Protein AF-A0A819NMF3-F1 (afdb_monomer_lite)

pLDDT: mean 83.74, std 12.9, range [45.69, 97.12]

Secondary structure (DSSP, 8-state):
--SSTT-HHHHHHHHHHTT-SSEEEEE-THHHHTTTPPPSSSTT-EETTEEHHHHSSHHHHHH-HHHHHHHHHHHHHHHHTPPP-SS------GGGEEEETTT--EEE---SSSSGGGTT---TT--PPPPPGGGS-B-TTT-PBEEESSPPTTPPPPTTHHHHHHHHHHH-SEEEEE-

Radius of gyration: 19.67 Å; chains: 1; bounding box: 42×39×51 Å

Sequence (179 aa):
MATIKTDPKFLKFRQLFSKARSVVVLTGAGVSAESDVPTFRGDGGLWRQFNATDLATPSAFARSPSLVWEFYHYRRELVRTKQPNKVSLDRKCNLFTTRCTSCGFIEENNDSPICEALRNRGLPNESGTEIAIKDLPSCRQCQSLVRPHIVWFGESLWPGVMEKIDEELSRCDLFLVVR

Structure (mmCIF, N/CA/C/O backbone):
data_AF-A0A819NMF3-F1
#
_entry.id   AF-A0A819NMF3-F1
#
loop_
_atom_site.group_PDB
_atom_site.id
_atom_site.type_symbol
_atom_site.label_atom_id
_atom_site.label_alt_id
_atom_site.label_comp_id
_atom_site.label_asym_id
_atom_site.label_entity_id
_atom_site.label_seq_id
_atom_site.pdbx_PDB_ins_code
_atom_site.Cartn_x
_atom_site.Cartn_y
_atom_site.Cartn_z
_atom_site.occupancy
_atom_site.B_iso_or_equiv
_atom_site.auth_seq_id
_atom_site.auth_comp_id
_atom_site.auth_asym_id
_atom_site.auth_atom_id
_atom_site.pdbx_PDB_model_num
ATOM 1 N N . MET A 1 1 ? 0.105 18.830 28.844 1.00 47.62 1 MET A N 1
ATOM 2 C CA . MET A 1 1 ? -0.385 17.449 29.096 1.00 47.62 1 MET A CA 1
ATOM 3 C C . MET A 1 1 ? -1.470 17.333 30.181 1.00 47.62 1 MET A C 1
ATOM 5 O O . MET A 1 1 ? -2.179 16.335 30.168 1.00 47.62 1 MET A O 1
ATOM 9 N N . ALA A 1 2 ? -1.656 18.305 31.090 1.00 50.16 2 ALA A N 1
ATOM 10 C CA . ALA A 1 2 ? -2.697 18.240 32.133 1.00 50.16 2 ALA A CA 1
ATOM 11 C C . ALA A 1 2 ? -4.134 18.532 31.632 1.00 50.16 2 ALA A C 1
ATOM 13 O O . ALA A 1 2 ? -5.095 18.032 32.205 1.00 50.16 2 ALA A O 1
ATOM 14 N N . THR A 1 3 ? -4.285 19.270 30.530 1.00 56.75 3 THR A N 1
ATOM 15 C CA . THR A 1 3 ? -5.560 19.884 30.111 1.00 56.75 3 THR A CA 1
ATOM 16 C C . THR A 1 3 ? -6.566 18.925 29.455 1.00 56.75 3 THR A C 1
ATOM 18 O O . THR A 1 3 ? -7.765 19.152 29.537 1.00 56.75 3 THR A O 1
ATOM 21 N N . ILE A 1 4 ? -6.109 17.825 28.840 1.00 62.78 4 ILE A N 1
ATOM 22 C CA . ILE A 1 4 ? -6.997 16.868 28.139 1.00 62.78 4 ILE A CA 1
ATOM 23 C C . ILE A 1 4 ? -7.765 15.983 29.131 1.00 62.78 4 ILE A C 1
ATOM 25 O O . ILE A 1 4 ? -8.897 15.589 28.871 1.00 62.78 4 ILE A O 1
ATOM 29 N N . LYS A 1 5 ? -7.176 15.676 30.295 1.00 64.19 5 LYS A N 1
ATOM 30 C CA . LYS A 1 5 ? -7.777 14.743 31.265 1.00 64.19 5 LYS A CA 1
ATOM 31 C C . LYS A 1 5 ? -9.058 15.281 31.908 1.00 64.19 5 LYS A C 1
ATOM 33 O O . LYS A 1 5 ? -9.861 14.479 32.372 1.00 64.19 5 LYS A O 1
ATOM 38 N N . THR A 1 6 ? -9.233 16.599 31.931 1.00 76.50 6 THR A N 1
ATOM 39 C CA . THR A 1 6 ? -10.401 17.286 32.497 1.00 76.50 6 THR A CA 1
ATOM 40 C C . THR A 1 6 ? -11.396 17.751 31.433 1.00 76.50 6 THR A C 1
ATOM 42 O O . THR A 1 6 ? -12.414 18.336 31.785 1.00 76.50 6 THR A O 1
ATOM 45 N N . ASP A 1 7 ? -11.125 17.509 30.145 1.00 88.25 7 ASP A N 1
ATOM 46 C CA . ASP A 1 7 ? -12.054 17.850 29.067 1.00 88.25 7 ASP A CA 1
ATOM 47 C C . ASP A 1 7 ? -13.342 17.008 29.210 1.00 88.25 7 ASP A C 1
ATOM 49 O O . ASP A 1 7 ? -13.262 15.772 29.236 1.00 88.25 7 ASP A O 1
ATOM 53 N N . PRO A 1 8 ? -14.536 17.629 29.277 1.00 87.62 8 PRO A N 1
ATOM 54 C CA . PRO A 1 8 ? -15.809 16.914 29.359 1.00 87.62 8 PRO A CA 1
ATOM 55 C C . PRO A 1 8 ? -16.007 15.861 28.258 1.00 87.62 8 PRO A C 1
ATOM 57 O O . PRO A 1 8 ? -16.584 14.802 28.512 1.00 87.62 8 PRO A O 1
ATOM 60 N N . LYS A 1 9 ? -15.497 16.103 27.042 1.00 88.31 9 LYS A N 1
ATOM 61 C CA . LYS A 1 9 ? -15.534 15.137 25.935 1.00 88.31 9 LYS A CA 1
ATOM 62 C C . LYS A 1 9 ? -14.642 13.937 26.220 1.00 88.31 9 LYS A C 1
ATOM 64 O O . LYS A 1 9 ? -15.055 12.807 25.974 1.00 88.31 9 LYS A O 1
ATOM 69 N N . PHE A 1 10 ? -13.451 14.165 26.773 1.00 88.00 10 PHE A N 1
ATOM 70 C CA . PHE A 1 10 ? -12.524 13.091 27.125 1.00 88.00 10 PHE A CA 1
ATOM 71 C C . PHE A 1 10 ? -13.042 12.259 28.303 1.00 88.00 10 PHE A C 1
ATOM 73 O O . PHE A 1 10 ? -12.940 11.035 28.291 1.00 88.00 10 PHE A O 1
ATOM 80 N N . LEU A 1 11 ? -13.669 12.893 29.294 1.00 89.06 11 LEU A N 1
ATOM 81 C CA . LEU A 1 11 ? -14.318 12.195 30.406 1.00 89.06 11 LEU A CA 1
ATOM 82 C C . LEU A 1 11 ? -15.500 11.341 29.928 1.00 89.06 11 LEU A C 1
ATOM 84 O O . LEU A 1 11 ? -15.597 10.171 30.301 1.00 89.06 11 LEU A O 1
ATOM 88 N N . LYS A 1 12 ? -16.347 11.882 29.042 1.00 89.94 12 LYS A N 1
ATOM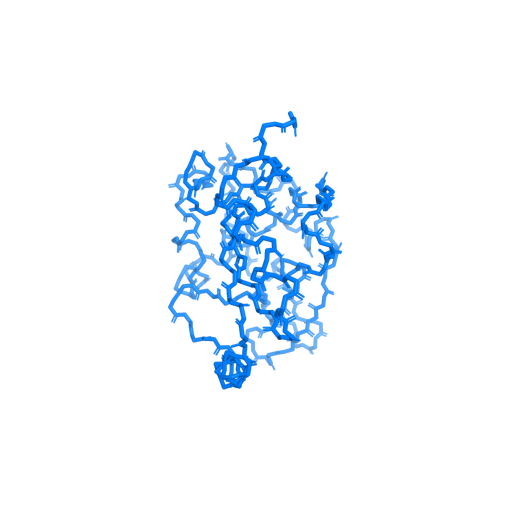 89 C CA . LYS A 1 12 ? -17.436 11.126 28.407 1.00 89.94 12 LYS A CA 1
ATOM 90 C C . LYS A 1 12 ? -16.901 9.958 27.575 1.00 89.94 12 LYS A C 1
ATOM 92 O O . LYS A 1 12 ? -17.423 8.852 27.676 1.00 89.94 12 LYS A O 1
ATOM 97 N N . PHE A 1 13 ? -15.831 10.175 26.810 1.00 91.12 13 PHE A N 1
ATOM 98 C CA . PHE A 1 13 ? -15.138 9.111 26.085 1.00 91.12 13 PHE A CA 1
ATOM 99 C C . PHE A 1 13 ? -14.645 8.014 27.033 1.00 91.12 13 PHE A C 1
ATOM 101 O O . PHE A 1 13 ? -14.943 6.850 26.800 1.00 91.12 13 PHE A O 1
ATOM 108 N N . ARG A 1 14 ? -13.969 8.361 28.137 1.00 91.19 14 ARG A N 1
ATOM 109 C CA . ARG A 1 14 ? -13.492 7.374 29.120 1.00 91.19 14 ARG A CA 1
ATOM 110 C C . ARG A 1 14 ? -14.622 6.531 29.702 1.00 91.19 14 ARG A C 1
ATOM 112 O O . ARG A 1 14 ? -14.427 5.337 29.890 1.00 91.19 14 ARG A O 1
ATOM 119 N N . GLN A 1 15 ? -15.777 7.135 29.978 1.00 91.25 15 GLN A N 1
ATOM 120 C CA . GLN A 1 15 ? -16.952 6.419 30.483 1.00 91.25 15 GLN A CA 1
ATOM 121 C C . GLN A 1 15 ? -17.542 5.448 29.452 1.00 91.25 15 GLN A C 1
ATOM 123 O O . GLN A 1 15 ? -17.939 4.343 29.820 1.00 91.25 15 GLN A O 1
ATOM 128 N N . LEU A 1 16 ? -17.610 5.852 28.179 1.00 90.75 16 LEU A N 1
ATOM 129 C CA . LEU A 1 16 ? -18.049 4.977 27.088 1.00 90.75 16 LEU A CA 1
ATOM 130 C C . LEU A 1 16 ? -17.046 3.837 26.880 1.00 90.75 16 LEU A C 1
ATOM 132 O O . LEU A 1 16 ? -17.427 2.672 26.883 1.00 90.75 16 LEU A O 1
ATOM 136 N N . PHE A 1 17 ? -15.758 4.171 26.813 1.00 92.81 17 PHE A N 1
ATOM 137 C CA . PHE A 1 17 ? -14.670 3.217 26.628 1.00 92.81 17 PHE A CA 1
ATOM 138 C C . PHE A 1 17 ? -14.591 2.190 27.762 1.00 92.81 17 PHE A C 1
ATOM 140 O O . PHE A 1 17 ? -14.415 1.010 27.497 1.00 92.81 17 PHE A O 1
ATOM 147 N N . SER A 1 18 ? -14.796 2.590 29.023 1.00 93.62 18 SER A N 1
ATOM 148 C CA . SER A 1 18 ? -14.780 1.650 30.155 1.00 93.62 18 SER A CA 1
ATOM 149 C C . SER A 1 18 ? -15.934 0.641 30.157 1.00 93.62 18 SER A C 1
ATOM 151 O O . SER A 1 18 ? -15.884 -0.326 30.910 1.00 93.62 18 SER A O 1
ATOM 153 N N . LYS A 1 19 ? -16.999 0.896 29.387 1.00 93.88 19 LYS A N 1
ATOM 154 C CA . LYS A 1 19 ? -18.176 0.020 29.292 1.00 93.88 19 LYS A CA 1
ATOM 155 C C . LYS A 1 19 ? -18.177 -0.839 28.028 1.00 93.88 19 LYS A C 1
ATOM 157 O O . LYS A 1 19 ? -18.925 -1.812 27.989 1.00 93.88 19 LYS A O 1
ATOM 162 N N . ALA A 1 20 ? -17.378 -0.469 27.031 1.00 93.62 20 ALA A N 1
ATOM 163 C CA . ALA A 1 20 ? -17.281 -1.177 25.766 1.00 93.62 20 ALA A CA 1
ATOM 164 C C . ALA A 1 20 ? -16.658 -2.564 25.967 1.00 93.62 20 ALA A C 1
ATOM 166 O O . ALA A 1 20 ? -15.666 -2.719 26.683 1.00 93.62 20 ALA A O 1
ATOM 167 N N . ARG A 1 21 ? -17.254 -3.576 25.342 1.00 92.12 21 ARG A N 1
ATOM 168 C CA . ARG A 1 21 ? -16.782 -4.966 25.336 1.00 92.12 21 ARG A CA 1
ATOM 169 C C . ARG A 1 21 ? -16.149 -5.340 24.003 1.00 92.12 21 ARG A C 1
ATOM 171 O O . ARG A 1 21 ? -15.320 -6.244 23.975 1.00 92.12 21 ARG A O 1
ATOM 178 N N . SER A 1 22 ? -16.524 -4.651 22.926 1.00 92.56 22 SER A N 1
ATOM 179 C CA . SER A 1 22 ? -16.033 -4.886 21.573 1.00 92.56 22 SER A CA 1
ATOM 180 C C . SER A 1 22 ? -15.725 -3.550 20.902 1.00 92.56 22 SER A C 1
ATOM 182 O O . SER A 1 22 ? -16.617 -2.832 20.443 1.00 92.56 22 SER A O 1
ATOM 184 N N . VAL A 1 23 ? -14.437 -3.202 20.884 1.00 92.25 23 VAL A N 1
ATOM 185 C CA . VAL A 1 23 ? -13.948 -1.937 20.332 1.00 92.25 23 VAL A CA 1
ATOM 186 C C . VAL A 1 23 ? -13.321 -2.187 18.969 1.00 92.25 23 VAL A C 1
ATOM 188 O O . VAL A 1 23 ? -12.327 -2.904 18.868 1.00 92.25 23 VAL A O 1
ATOM 191 N N . VAL A 1 24 ? -13.846 -1.525 17.940 1.00 92.38 24 VAL A N 1
ATOM 192 C CA . VAL A 1 24 ? -13.241 -1.500 16.605 1.00 92.38 24 VAL A CA 1
ATOM 193 C C . VAL A 1 24 ? -12.578 -0.146 16.391 1.00 92.38 24 VAL A C 1
ATOM 195 O O . VAL A 1 24 ? -13.181 0.905 16.614 1.00 92.38 24 VAL A O 1
ATOM 198 N N . VAL A 1 25 ? -11.321 -0.165 15.948 1.00 90.19 25 VAL A N 1
ATOM 199 C CA . VAL A 1 25 ? -10.541 1.044 15.668 1.00 90.19 25 VAL A CA 1
ATOM 200 C C . VAL A 1 25 ? -10.193 1.087 14.186 1.00 90.19 25 VAL A C 1
ATOM 202 O O . VAL A 1 25 ? -9.455 0.240 13.692 1.00 90.19 25 VAL A O 1
ATOM 205 N N . LEU A 1 26 ? -10.699 2.098 13.483 1.00 88.12 26 LEU A N 1
ATOM 206 C CA . LEU A 1 26 ? -10.308 2.424 12.118 1.00 88.12 26 LEU A CA 1
ATOM 207 C C . LEU A 1 26 ? -9.217 3.495 12.154 1.00 88.12 26 LEU A C 1
ATOM 209 O O . LEU A 1 26 ? -9.459 4.618 12.603 1.00 88.12 26 LEU A O 1
ATOM 213 N N . THR A 1 27 ? -8.026 3.154 11.667 1.00 83.81 27 THR A N 1
ATOM 214 C CA . THR A 1 27 ? -6.886 4.073 11.590 1.00 83.81 27 THR A CA 1
ATOM 215 C C . THR A 1 27 ? -6.651 4.561 10.163 1.00 83.81 27 THR A C 1
ATOM 217 O O . THR A 1 27 ? -6.803 3.823 9.189 1.00 83.81 27 THR A O 1
ATOM 220 N N . GLY A 1 28 ? -6.298 5.838 10.034 1.00 77.06 28 GLY A N 1
ATOM 221 C CA . GLY A 1 28 ? -5.856 6.450 8.785 1.00 77.06 28 GLY A CA 1
ATOM 222 C C . GLY A 1 28 ? -4.338 6.608 8.706 1.00 77.06 28 GLY A C 1
ATOM 223 O O . GLY A 1 28 ? -3.592 6.253 9.616 1.00 77.06 28 GLY A O 1
ATOM 224 N N . ALA A 1 29 ? -3.875 7.205 7.606 1.00 70.19 29 ALA A N 1
ATOM 225 C CA . ALA A 1 29 ? -2.455 7.493 7.398 1.00 70.19 29 ALA A CA 1
ATOM 226 C C . ALA A 1 29 ? -1.877 8.535 8.380 1.00 70.19 29 ALA A C 1
ATOM 228 O O . ALA A 1 29 ? -0.660 8.591 8.536 1.00 70.19 29 ALA A O 1
ATOM 229 N N . GLY A 1 30 ? -2.702 9.364 9.032 1.00 64.62 30 GLY A N 1
ATOM 230 C CA . GLY A 1 30 ? -2.231 10.381 9.980 1.00 64.62 30 GLY A CA 1
ATOM 231 C C . GLY A 1 30 ? -1.676 9.780 11.271 1.00 64.62 30 GLY A C 1
ATOM 232 O O . GLY A 1 30 ? -0.726 10.327 11.822 1.00 64.62 30 GLY A O 1
ATOM 233 N N . VAL A 1 31 ? -2.110 8.575 11.653 1.00 68.94 31 VAL A N 1
ATOM 234 C CA . VAL A 1 31 ? -1.464 7.791 12.722 1.00 68.94 31 VAL A CA 1
ATOM 235 C C . VAL A 1 31 ? 0.016 7.522 12.414 1.00 68.94 31 VAL A C 1
ATOM 237 O O . VAL A 1 31 ? 0.840 7.472 13.325 1.00 68.94 31 VAL A O 1
ATOM 240 N N . SER A 1 32 ? 0.387 7.384 11.137 1.00 65.38 32 SER A N 1
ATOM 241 C CA . SER A 1 32 ? 1.784 7.224 10.707 1.00 65.38 32 SER A CA 1
ATOM 242 C C . SER A 1 32 ? 2.509 8.555 10.475 1.00 65.38 32 SER A C 1
ATOM 244 O O . SER A 1 32 ? 3.740 8.568 10.444 1.00 65.38 32 SER A O 1
ATOM 246 N N . ALA A 1 33 ? 1.788 9.675 10.356 1.00 62.75 33 ALA A N 1
ATOM 247 C CA . ALA A 1 33 ? 2.394 11.000 10.219 1.00 62.75 33 ALA A CA 1
ATOM 248 C C . ALA A 1 33 ? 3.172 11.401 11.481 1.00 62.75 33 ALA A C 1
ATOM 250 O O . ALA A 1 33 ? 4.224 12.020 11.374 1.00 62.75 33 ALA A O 1
ATOM 251 N N . GLU A 1 34 ? 2.720 10.970 12.665 1.00 65.62 34 GLU A N 1
ATOM 252 C CA . GLU A 1 34 ? 3.459 11.144 13.927 1.00 65.62 34 GLU A CA 1
ATOM 253 C C . GLU A 1 34 ? 4.815 10.406 13.950 1.00 65.62 34 GLU A C 1
ATOM 255 O O . GLU A 1 34 ? 5.649 10.678 14.809 1.00 65.62 34 GLU A O 1
ATOM 260 N N . SER A 1 35 ? 5.042 9.472 13.018 1.00 59.56 35 SER A N 1
ATOM 261 C CA . SER A 1 35 ? 6.326 8.788 12.794 1.00 59.56 35 SER A CA 1
ATOM 262 C C . SER A 1 35 ? 7.105 9.362 11.599 1.00 59.56 35 SER A C 1
ATOM 264 O O . SER A 1 35 ? 7.971 8.677 11.052 1.00 59.56 35 SER A O 1
ATOM 266 N N . ASP A 1 36 ? 6.792 10.585 11.157 1.00 66.44 36 ASP A N 1
ATOM 267 C CA . ASP A 1 36 ? 7.384 11.246 9.984 1.00 66.44 36 ASP A CA 1
ATOM 268 C C . ASP A 1 36 ? 7.252 10.435 8.680 1.00 66.44 36 ASP A C 1
ATOM 270 O O . ASP A 1 36 ? 8.118 10.498 7.800 1.00 66.44 36 ASP A O 1
ATOM 274 N N . VAL A 1 37 ? 6.195 9.627 8.548 1.00 65.75 37 VAL A N 1
ATOM 275 C CA . VAL A 1 37 ? 5.879 8.933 7.295 1.00 65.75 37 VAL A CA 1
ATOM 276 C C . VAL A 1 37 ? 4.996 9.855 6.440 1.00 65.75 37 VAL A C 1
ATOM 278 O O . VAL A 1 37 ? 3.891 10.189 6.872 1.00 65.75 37 VAL A O 1
ATOM 281 N N . PRO A 1 38 ? 5.430 10.257 5.227 1.00 65.75 38 PRO A N 1
ATOM 282 C CA . PRO A 1 38 ? 4.626 11.026 4.290 1.00 65.75 38 PRO A CA 1
ATOM 283 C C . PRO A 1 38 ? 3.294 10.334 4.023 1.00 65.75 38 PRO A C 1
ATOM 285 O O . PRO A 1 38 ? 3.233 9.145 3.682 1.00 65.75 38 PRO A O 1
ATOM 288 N N . THR A 1 39 ? 2.215 11.090 4.181 1.00 65.06 39 THR A N 1
ATOM 289 C CA . THR A 1 39 ? 0.860 10.622 3.910 1.00 65.06 39 THR A CA 1
ATOM 290 C C . THR A 1 39 ? 0.472 10.931 2.464 1.00 65.06 39 THR A C 1
ATOM 292 O O . THR A 1 39 ? 1.106 11.720 1.771 1.00 65.06 39 THR A O 1
ATOM 295 N N . PHE A 1 40 ? -0.608 10.313 1.988 1.00 60.56 40 PHE A N 1
ATOM 296 C CA . PHE A 1 40 ? -1.119 10.543 0.633 1.00 60.56 40 PHE A CA 1
ATOM 297 C C . PHE A 1 40 ? -1.770 11.932 0.436 1.00 60.56 40 PHE A C 1
ATOM 299 O O . PHE A 1 40 ? -2.181 12.241 -0.679 1.00 60.56 40 PHE A O 1
ATOM 306 N N . ARG A 1 41 ? -1.934 12.751 1.490 1.00 56.12 41 ARG A N 1
ATOM 307 C CA . ARG A 1 41 ? -2.624 14.058 1.447 1.00 56.12 41 ARG A CA 1
ATOM 308 C C . ARG A 1 41 ? -1.842 15.117 2.240 1.00 56.12 41 ARG A C 1
ATOM 310 O O . ARG A 1 41 ? -1.431 14.839 3.357 1.00 56.12 41 ARG A O 1
ATOM 317 N N . GLY A 1 42 ? -1.723 16.337 1.710 1.00 59.69 42 GLY A N 1
ATOM 318 C CA . GLY A 1 42 ? -0.999 17.459 2.340 1.00 59.69 42 GLY A CA 1
ATOM 319 C C . GLY A 1 42 ? 0.383 17.703 1.722 1.00 59.69 42 GLY A C 1
ATOM 320 O O . GLY A 1 42 ? 0.663 17.184 0.643 1.00 59.69 42 GLY A O 1
ATOM 321 N N . ASP A 1 43 ? 1.247 18.454 2.413 1.00 49.84 43 ASP A N 1
ATOM 322 C CA . ASP A 1 43 ? 2.561 18.924 1.917 1.00 49.84 43 ASP A CA 1
ATOM 323 C C . ASP A 1 43 ? 3.549 17.800 1.515 1.00 49.84 43 ASP A C 1
ATOM 325 O O . ASP A 1 43 ? 4.574 18.070 0.897 1.00 49.84 43 ASP A O 1
ATOM 329 N N . GLY A 1 44 ? 3.234 16.531 1.817 1.00 54.25 44 GLY A N 1
ATOM 330 C CA . GLY A 1 44 ? 4.001 15.338 1.424 1.00 54.25 44 GLY A CA 1
ATOM 331 C C . GLY A 1 44 ? 3.330 14.422 0.386 1.00 54.25 44 GLY A C 1
ATOM 332 O O . GLY A 1 44 ? 3.806 13.309 0.175 1.00 54.25 44 GLY A O 1
ATOM 333 N N . GLY A 1 45 ? 2.214 14.838 -0.231 1.00 58.19 45 GLY A N 1
ATOM 334 C CA . GLY A 1 45 ? 1.437 14.007 -1.169 1.00 58.19 45 GLY A CA 1
ATOM 335 C C . GLY A 1 45 ? 2.030 13.880 -2.579 1.00 58.19 45 GLY A C 1
ATOM 336 O O . GLY A 1 45 ? 1.626 12.995 -3.343 1.00 58.19 45 GLY A O 1
ATOM 337 N N . LEU A 1 46 ? 2.990 14.747 -2.913 1.00 59.12 46 LEU A N 1
ATOM 338 C CA . LEU A 1 46 ? 3.710 14.736 -4.181 1.00 59.12 46 LEU A CA 1
ATOM 339 C C . LEU A 1 46 ? 5.017 13.958 -4.039 1.00 59.12 46 LEU A C 1
ATOM 341 O O . LEU A 1 46 ? 5.840 14.239 -3.170 1.00 59.12 46 LEU A O 1
ATOM 345 N N . TRP A 1 47 ? 5.225 12.999 -4.935 1.00 71.31 47 TRP A N 1
ATOM 346 C CA . TRP A 1 47 ? 6.528 12.389 -5.164 1.00 71.31 47 TRP A CA 1
ATOM 347 C C . TRP A 1 47 ? 6.987 12.777 -6.568 1.00 71.31 47 TRP A C 1
ATOM 349 O O . TRP A 1 47 ? 6.300 12.496 -7.554 1.00 71.31 47 TRP A O 1
ATOM 359 N N . ARG A 1 48 ? 8.127 13.475 -6.655 1.00 73.00 48 ARG A N 1
ATOM 360 C CA . ARG A 1 48 ? 8.521 14.253 -7.841 1.00 73.00 48 ARG A CA 1
A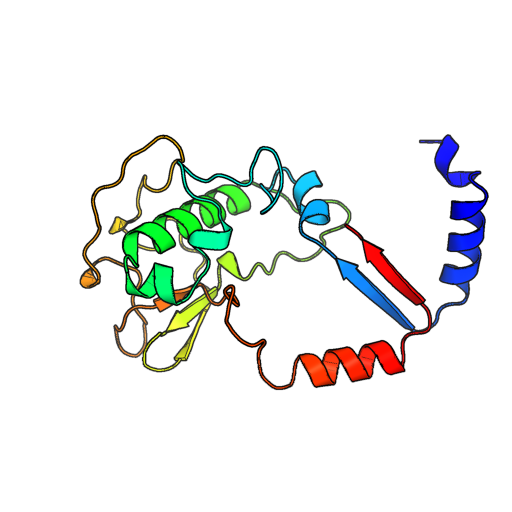TOM 361 C C . ARG A 1 48 ? 7.436 15.284 -8.186 1.00 73.00 48 ARG A C 1
ATOM 363 O O . ARG A 1 48 ? 7.208 16.216 -7.426 1.00 73.00 48 ARG A O 1
ATOM 370 N N . GLN A 1 49 ? 6.752 15.087 -9.310 1.00 71.88 49 GLN A N 1
ATOM 371 C CA . GLN A 1 49 ? 5.634 15.903 -9.794 1.00 71.88 49 GLN A CA 1
ATOM 372 C C . GLN A 1 49 ? 4.312 15.116 -9.808 1.00 71.88 49 GLN A C 1
ATOM 374 O O . GLN A 1 49 ? 3.296 15.625 -10.272 1.00 71.88 49 GLN A O 1
ATOM 379 N N . PHE A 1 50 ? 4.319 13.867 -9.333 1.00 74.25 50 PHE A N 1
ATOM 380 C CA . PHE A 1 50 ? 3.166 12.974 -9.392 1.00 74.25 50 PHE A CA 1
ATOM 381 C C . PHE A 1 50 ? 2.437 12.936 -8.054 1.00 74.25 50 PHE A C 1
ATOM 383 O O . PHE A 1 50 ? 3.070 12.838 -6.998 1.00 74.25 50 PHE A O 1
ATOM 390 N N . ASN A 1 51 ? 1.102 12.918 -8.091 1.00 78.12 51 ASN A N 1
ATOM 391 C CA . ASN A 1 51 ? 0.342 12.551 -6.904 1.00 78.12 51 ASN A CA 1
ATOM 392 C C . ASN A 1 51 ? 0.512 11.055 -6.648 1.00 78.12 51 ASN A C 1
ATOM 394 O O . ASN A 1 51 ? 0.429 10.230 -7.562 1.00 78.12 51 ASN A O 1
ATOM 398 N N . ALA A 1 52 ? 0.666 10.681 -5.381 1.00 78.50 52 ALA A N 1
ATOM 399 C CA . ALA A 1 52 ? 0.735 9.278 -4.984 1.00 78.50 52 ALA A CA 1
ATOM 400 C C . ALA A 1 52 ? -0.487 8.453 -5.455 1.00 78.50 52 ALA A C 1
ATOM 402 O O . ALA A 1 52 ? -0.361 7.257 -5.722 1.00 78.50 52 ALA A O 1
ATOM 403 N N . THR A 1 53 ? -1.658 9.086 -5.586 1.00 81.56 53 THR A N 1
ATOM 404 C CA . THR A 1 53 ? -2.889 8.471 -6.111 1.00 81.56 53 THR A CA 1
ATOM 405 C C . THR A 1 53 ? -2.804 8.122 -7.591 1.00 81.56 53 THR A C 1
ATOM 407 O O . THR A 1 53 ? -3.430 7.155 -8.010 1.00 81.56 53 THR A O 1
ATOM 410 N N . ASP A 1 54 ? -2.013 8.861 -8.368 1.00 86.50 54 ASP A N 1
ATOM 411 C CA . ASP A 1 54 ? -1.884 8.651 -9.811 1.00 86.50 54 ASP A CA 1
ATOM 412 C C . ASP A 1 54 ? -0.964 7.457 -10.105 1.00 86.50 54 ASP A C 1
ATOM 414 O O . ASP A 1 54 ? -1.176 6.729 -11.075 1.00 86.50 54 ASP A O 1
ATOM 418 N N . LEU A 1 55 ? 0.024 7.219 -9.231 1.00 87.69 55 LEU A N 1
ATOM 419 C CA . LEU A 1 55 ? 0.982 6.111 -9.329 1.00 87.69 55 LEU A CA 1
ATOM 420 C C . LEU A 1 55 ? 0.469 4.806 -8.711 1.00 87.69 55 LEU A C 1
ATOM 422 O O . LEU A 1 55 ? 0.811 3.724 -9.185 1.00 87.69 55 LEU A O 1
ATOM 426 N N . ALA A 1 56 ? -0.367 4.881 -7.676 1.00 91.00 56 ALA A N 1
ATOM 427 C CA . ALA A 1 56 ? -0.957 3.714 -7.023 1.00 91.00 56 ALA A CA 1
ATOM 428 C C . ALA A 1 56 ? -2.209 3.206 -7.769 1.00 91.00 56 ALA A C 1
ATOM 430 O O . ALA A 1 56 ? -3.267 3.059 -7.159 1.00 91.00 56 ALA A O 1
ATOM 431 N N . THR A 1 57 ? -2.100 2.956 -9.081 1.00 93.00 57 THR A N 1
ATOM 432 C CA . THR A 1 57 ? -3.179 2.418 -9.937 1.00 93.00 57 THR A CA 1
ATOM 433 C C . THR A 1 57 ? -2.679 1.263 -10.816 1.00 93.00 57 THR A C 1
ATOM 435 O O . THR A 1 57 ? -1.523 1.292 -11.254 1.00 93.00 57 THR A O 1
ATOM 438 N N . PRO A 1 58 ? -3.538 0.283 -11.175 1.00 92.56 58 PRO A N 1
ATOM 439 C CA . PRO A 1 58 ? -3.173 -0.761 -12.138 1.00 92.56 58 PRO A CA 1
ATOM 440 C C . PRO A 1 58 ? -2.739 -0.186 -13.487 1.00 92.56 58 PRO A C 1
ATOM 442 O O . PRO A 1 58 ? -1.761 -0.639 -14.077 1.00 92.56 58 PRO A O 1
ATOM 445 N N . SER A 1 59 ? -3.429 0.860 -13.947 1.00 94.19 59 SER A N 1
ATOM 446 C CA . SER A 1 59 ? -3.134 1.530 -15.213 1.00 94.19 59 SER A CA 1
ATOM 447 C C . SER A 1 59 ? -1.767 2.215 -15.208 1.00 94.19 59 SER A C 1
ATOM 449 O O . SER A 1 59 ? -1.063 2.158 -16.212 1.00 94.19 59 SER A O 1
ATOM 451 N N . ALA A 1 60 ? -1.355 2.847 -14.103 1.00 93.81 60 ALA A N 1
ATOM 452 C CA . ALA A 1 60 ? -0.015 3.424 -14.002 1.00 93.81 60 ALA A CA 1
ATOM 453 C C . ALA A 1 60 ? 1.068 2.348 -14.047 1.00 93.81 60 ALA A C 1
ATOM 455 O O . ALA A 1 60 ? 2.039 2.505 -14.785 1.00 93.81 60 ALA A O 1
ATOM 456 N N . PHE A 1 61 ? 0.863 1.236 -13.337 1.00 95.62 61 PHE A N 1
ATOM 457 C CA . PHE A 1 61 ? 1.798 0.118 -13.363 1.00 95.62 61 PHE A CA 1
ATOM 458 C C . PHE A 1 61 ? 1.904 -0.521 -14.748 1.00 95.62 61 PHE A C 1
ATOM 460 O O . PHE A 1 61 ? 3.003 -0.827 -15.183 1.00 95.62 61 PHE A O 1
ATOM 467 N N . ALA A 1 62 ? 0.793 -0.669 -15.473 1.00 93.88 62 ALA A N 1
ATOM 468 C CA . ALA A 1 62 ? 0.815 -1.175 -16.844 1.00 93.88 62 ALA A CA 1
ATOM 469 C C . ALA A 1 62 ? 1.554 -0.233 -17.815 1.00 93.88 62 ALA A C 1
ATOM 471 O O . ALA A 1 62 ? 2.192 -0.706 -18.751 1.00 93.88 62 ALA A O 1
ATOM 472 N N . ARG A 1 63 ? 1.478 1.090 -17.597 1.00 93.88 63 ARG A N 1
ATOM 473 C CA . ARG A 1 63 ? 2.159 2.095 -18.432 1.00 93.88 63 ARG A CA 1
ATOM 474 C C . ARG A 1 63 ? 3.659 2.190 -18.158 1.00 93.88 63 ARG A C 1
ATOM 476 O O . ARG A 1 63 ? 4.431 2.253 -19.105 1.00 93.88 63 ARG A O 1
ATOM 483 N N . SER A 1 64 ? 4.060 2.247 -16.889 1.00 93.94 64 SER A N 1
ATOM 484 C CA . SER A 1 64 ? 5.470 2.280 -16.481 1.00 93.94 64 SER A CA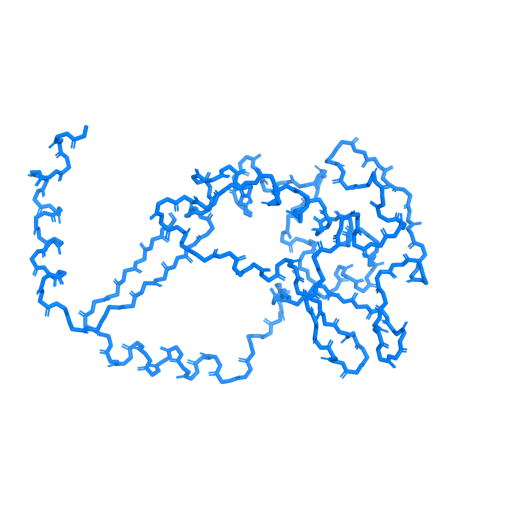 1
ATOM 485 C C . SER A 1 64 ? 5.639 1.561 -15.139 1.00 93.94 64 SER A C 1
ATOM 487 O O . SER A 1 64 ? 5.486 2.162 -14.066 1.00 93.94 64 SER A O 1
ATOM 489 N N . PRO A 1 65 ? 5.971 0.258 -15.171 1.00 94.88 65 PRO A N 1
ATOM 490 C CA . PRO A 1 65 ? 6.314 -0.484 -13.967 1.00 94.88 65 PRO A CA 1
ATOM 491 C C . PRO A 1 65 ? 7.550 0.088 -13.265 1.00 94.88 65 PRO A C 1
ATOM 493 O O . PRO A 1 65 ? 7.620 0.029 -12.038 1.00 94.88 65 PRO A O 1
ATOM 496 N N . SER A 1 66 ? 8.500 0.655 -14.023 1.00 93.81 66 SER A N 1
ATOM 497 C CA . SER A 1 66 ? 9.718 1.273 -13.485 1.00 93.81 66 SER A CA 1
ATOM 498 C C . SER A 1 66 ? 9.377 2.429 -12.556 1.00 93.81 66 SER A C 1
ATOM 500 O O . SER A 1 66 ? 9.774 2.423 -11.392 1.00 93.81 66 SER A O 1
ATOM 502 N N . LEU A 1 67 ? 8.579 3.387 -13.039 1.00 91.44 67 LEU A N 1
ATOM 503 C CA . LEU A 1 67 ? 8.212 4.576 -12.276 1.00 91.44 67 LEU A CA 1
ATOM 504 C C . LEU A 1 67 ? 7.465 4.217 -10.986 1.00 91.44 67 LEU A C 1
ATOM 506 O O . LEU A 1 67 ? 7.738 4.775 -9.922 1.00 91.44 67 LEU A O 1
ATOM 510 N N . VAL A 1 68 ? 6.537 3.260 -11.070 1.00 93.69 68 VAL A N 1
ATOM 511 C CA . VAL A 1 68 ? 5.788 2.789 -9.901 1.00 93.69 68 VAL A CA 1
ATOM 512 C C . VAL A 1 68 ? 6.715 2.081 -8.909 1.00 93.69 68 VAL A C 1
ATOM 514 O O . VAL A 1 68 ? 6.612 2.319 -7.704 1.00 93.69 68 VAL A O 1
ATOM 517 N N . TRP A 1 69 ? 7.653 1.254 -9.376 1.00 94.19 69 TRP A N 1
ATOM 518 C CA . TRP A 1 69 ? 8.624 0.608 -8.494 1.00 94.19 69 TRP A CA 1
ATOM 519 C C . TRP A 1 69 ? 9.594 1.592 -7.840 1.00 94.19 69 TRP A C 1
ATOM 521 O O . TRP A 1 69 ? 9.880 1.426 -6.658 1.00 94.19 69 TRP A O 1
ATOM 531 N N . GLU A 1 70 ? 10.035 2.642 -8.534 1.00 92.06 70 GLU A N 1
ATOM 532 C CA . GLU A 1 70 ? 10.825 3.724 -7.932 1.00 92.06 70 GLU A CA 1
ATOM 533 C C . GLU A 1 70 ? 10.052 4.431 -6.809 1.00 92.06 70 GLU A C 1
ATOM 535 O O . GLU A 1 70 ? 10.590 4.635 -5.719 1.00 92.06 70 GLU A O 1
ATOM 540 N N . PHE A 1 71 ? 8.769 4.732 -7.036 1.00 90.94 71 PHE A N 1
ATOM 541 C CA . PHE A 1 71 ? 7.894 5.328 -6.025 1.00 90.94 71 PHE A CA 1
ATOM 542 C C . PHE A 1 71 ? 7.750 4.441 -4.780 1.00 90.94 71 PHE A C 1
ATOM 544 O O . PHE A 1 71 ? 7.885 4.910 -3.647 1.00 90.94 71 PHE A O 1
ATOM 551 N N . TYR A 1 72 ? 7.503 3.142 -4.961 1.00 91.56 72 TYR A N 1
ATOM 552 C CA . TYR A 1 72 ? 7.377 2.218 -3.833 1.00 91.56 72 TYR A CA 1
ATOM 553 C C . TYR A 1 72 ? 8.716 1.914 -3.157 1.00 91.56 72 TYR A C 1
ATOM 555 O O . TYR A 1 72 ? 8.748 1.766 -1.935 1.00 91.56 72 TYR A O 1
ATOM 563 N N . HIS A 1 73 ? 9.816 1.860 -3.908 1.00 91.56 73 HIS A N 1
ATOM 564 C CA . HIS A 1 73 ? 11.153 1.680 -3.351 1.00 91.56 73 HIS A CA 1
ATOM 565 C C . HIS A 1 73 ? 11.528 2.848 -2.439 1.00 91.56 73 HIS A C 1
ATOM 567 O O . HIS A 1 73 ? 11.889 2.612 -1.289 1.00 91.56 73 HIS A O 1
ATOM 573 N N . TYR A 1 74 ? 11.313 4.089 -2.883 1.00 88.88 74 TYR A N 1
ATOM 574 C CA . TYR A 1 74 ? 11.505 5.280 -2.053 1.00 88.88 74 TYR A CA 1
ATOM 575 C C . TYR A 1 74 ? 10.755 5.190 -0.719 1.00 88.88 74 TYR A C 1
ATOM 577 O O . TYR A 1 74 ? 11.320 5.433 0.348 1.00 88.88 74 TYR A O 1
ATOM 585 N N . ARG A 1 75 ? 9.482 4.779 -0.757 1.00 87.25 75 ARG A N 1
ATOM 586 C CA . ARG A 1 75 ? 8.665 4.630 0.455 1.00 87.25 75 ARG A CA 1
ATOM 587 C C . ARG A 1 75 ? 9.157 3.508 1.362 1.00 87.25 75 ARG A C 1
ATOM 589 O O . ARG A 1 75 ? 9.102 3.668 2.578 1.00 87.25 75 ARG A O 1
ATOM 596 N N . ARG A 1 76 ? 9.638 2.395 0.797 1.00 88.69 76 ARG A N 1
ATOM 597 C CA . ARG A 1 76 ? 10.267 1.307 1.562 1.00 88.69 76 ARG A CA 1
ATOM 598 C C . ARG A 1 76 ? 11.505 1.813 2.295 1.00 88.69 76 ARG A C 1
ATOM 600 O O . ARG A 1 76 ? 11.594 1.614 3.502 1.00 88.69 76 ARG A O 1
ATOM 607 N N . GLU A 1 77 ? 12.406 2.505 1.600 1.00 87.75 77 GLU A N 1
ATOM 608 C CA . GLU A 1 77 ? 13.624 3.063 2.202 1.00 87.75 77 GLU A CA 1
ATOM 609 C C . GLU A 1 77 ? 13.303 4.076 3.298 1.00 87.75 77 GLU A C 1
ATOM 611 O O . GLU A 1 77 ? 13.851 4.006 4.396 1.00 87.75 77 GLU A O 1
ATOM 616 N N . LEU A 1 78 ? 12.337 4.961 3.052 1.00 83.75 78 LEU A N 1
ATOM 617 C CA . LEU A 1 78 ? 11.921 5.930 4.050 1.00 83.75 78 LEU A CA 1
ATOM 618 C C . LEU A 1 78 ? 11.335 5.249 5.296 1.00 83.75 78 LEU A C 1
ATOM 620 O O . LEU A 1 78 ? 11.775 5.549 6.404 1.00 83.75 78 LEU A O 1
ATOM 624 N N . VAL A 1 79 ? 10.405 4.301 5.139 1.00 83.69 79 VAL A N 1
ATOM 625 C CA . VAL A 1 79 ? 9.784 3.590 6.273 1.00 83.69 79 VAL A CA 1
ATOM 626 C C . VAL A 1 79 ? 10.804 2.770 7.066 1.00 83.69 79 VAL A C 1
ATOM 628 O O . VAL A 1 79 ? 10.691 2.718 8.288 1.00 83.69 79 VAL A O 1
ATOM 631 N N . ARG A 1 80 ? 11.843 2.202 6.431 1.00 83.19 80 ARG A N 1
ATOM 632 C CA . ARG A 1 80 ? 12.925 1.493 7.149 1.00 83.19 80 ARG A CA 1
ATOM 633 C C . ARG A 1 80 ? 13.635 2.367 8.181 1.00 83.19 80 ARG A C 1
ATOM 635 O O . ARG A 1 80 ? 14.099 1.848 9.191 1.00 83.19 80 ARG A O 1
ATOM 642 N N . THR A 1 81 ? 13.736 3.673 7.935 1.00 80.38 81 THR A N 1
ATOM 643 C CA . THR A 1 81 ? 14.389 4.614 8.862 1.00 80.38 81 THR A 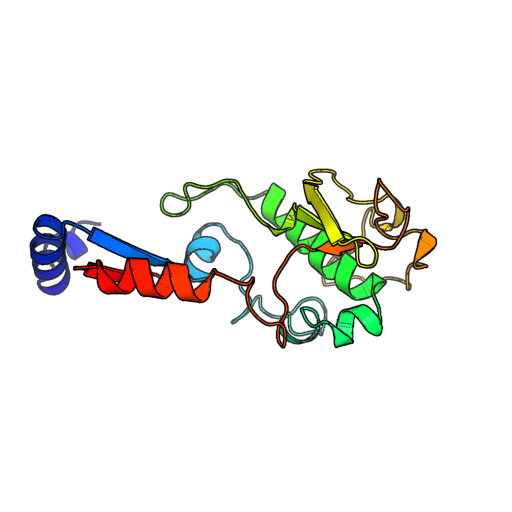CA 1
ATOM 644 C C . THR A 1 81 ? 13.496 5.047 10.025 1.00 80.38 81 THR A C 1
ATOM 646 O O . THR A 1 81 ? 13.977 5.693 10.957 1.00 80.38 81 THR A O 1
ATOM 649 N N . LYS A 1 82 ? 12.199 4.719 9.992 1.00 80.00 82 LYS A N 1
ATOM 650 C CA . LYS A 1 82 ? 11.224 5.174 10.986 1.00 80.00 82 LYS A CA 1
ATOM 651 C C . LYS A 1 82 ? 10.981 4.109 12.046 1.00 80.00 82 LYS A C 1
ATOM 653 O O . LYS A 1 82 ? 10.973 2.912 11.770 1.00 80.00 82 LYS A O 1
ATOM 658 N N . GLN A 1 83 ? 10.762 4.561 13.277 1.00 66.38 83 GLN A N 1
ATOM 659 C CA . GLN A 1 83 ? 10.364 3.688 14.374 1.00 66.38 83 GLN A CA 1
ATOM 660 C C . GLN A 1 83 ? 8.848 3.768 14.602 1.00 66.38 83 GLN A C 1
ATOM 662 O O . GLN A 1 83 ? 8.259 4.844 14.434 1.00 66.38 83 GLN A O 1
ATOM 667 N N . PRO A 1 84 ? 8.208 2.651 14.992 1.00 67.88 84 PRO A N 1
ATOM 668 C CA . PRO A 1 84 ? 6.807 2.664 15.390 1.00 67.88 84 PRO A CA 1
ATOM 669 C C . PRO A 1 84 ? 6.585 3.658 16.541 1.00 67.88 84 PRO A C 1
ATOM 671 O O . PRO A 1 84 ? 7.396 3.734 17.467 1.00 67.88 84 PRO A O 1
ATOM 674 N N . ASN A 1 85 ? 5.514 4.450 16.473 1.00 65.06 85 ASN A N 1
ATOM 675 C CA . ASN A 1 85 ? 5.134 5.365 17.551 1.00 65.06 85 ASN A CA 1
ATOM 676 C C . ASN A 1 85 ? 4.254 4.661 18.602 1.00 65.06 85 ASN A C 1
ATOM 678 O O . ASN A 1 85 ? 4.000 3.462 18.540 1.00 65.06 85 ASN A O 1
ATOM 682 N N . LYS A 1 86 ? 3.766 5.419 19.591 1.00 63.62 86 LYS A N 1
ATOM 683 C CA . LYS A 1 86 ? 2.951 4.887 20.699 1.00 63.62 86 LYS A CA 1
ATOM 684 C C . LYS A 1 86 ? 1.595 4.308 20.265 1.00 63.62 86 LYS A C 1
ATOM 686 O O . LYS A 1 86 ? 0.974 3.614 21.063 1.00 63.62 86 LYS A O 1
ATOM 691 N N . VAL A 1 87 ? 1.126 4.624 19.056 1.00 58.22 87 VAL A N 1
ATOM 692 C CA . VAL A 1 87 ? -0.188 4.226 18.521 1.00 58.22 87 VAL A CA 1
ATOM 693 C C . VAL A 1 87 ? -0.050 3.098 17.492 1.00 58.22 87 VAL A C 1
ATOM 695 O O . VAL A 1 87 ? -0.906 2.221 17.415 1.00 58.22 87 VAL A O 1
ATOM 698 N N . SER A 1 88 ? 1.046 3.075 16.735 1.00 61.59 88 SER A N 1
ATOM 699 C CA . SER A 1 88 ? 1.367 2.026 15.770 1.00 61.59 88 SER A CA 1
ATOM 700 C C . SER A 1 88 ? 2.237 0.956 16.429 1.00 61.59 88 SER A C 1
ATOM 702 O O . SER A 1 88 ? 3.451 1.100 16.497 1.00 61.59 88 SER A O 1
ATOM 704 N N . LEU A 1 89 ? 1.624 -0.127 16.912 1.00 45.69 89 LEU A N 1
ATOM 705 C CA . LEU A 1 89 ? 2.337 -1.237 17.564 1.00 45.69 89 LEU A CA 1
ATOM 706 C C . LEU A 1 89 ? 2.839 -2.316 16.587 1.00 45.69 89 LEU A C 1
ATOM 708 O O . LEU A 1 89 ? 3.650 -3.152 16.982 1.00 45.69 89 LEU A O 1
ATOM 712 N N . ASP A 1 90 ? 2.388 -2.309 15.328 1.00 54.97 90 ASP A N 1
ATOM 713 C CA . ASP A 1 90 ? 2.702 -3.369 14.363 1.00 54.97 90 ASP A CA 1
ATOM 714 C C . ASP A 1 90 ? 3.818 -2.965 13.382 1.00 54.97 90 ASP A C 1
ATOM 716 O O . ASP A 1 90 ? 3.809 -1.883 12.793 1.00 54.97 90 ASP A O 1
ATOM 720 N N . ARG A 1 91 ? 4.797 -3.862 13.214 1.00 56.03 91 ARG A N 1
ATOM 721 C CA . ARG A 1 91 ? 5.897 -3.760 12.242 1.00 56.03 91 ARG A CA 1
ATOM 722 C C . ARG A 1 91 ? 5.517 -4.317 10.870 1.00 56.03 91 ARG A C 1
ATOM 724 O O . ARG A 1 91 ? 6.278 -4.138 9.918 1.00 56.03 91 ARG A O 1
ATOM 731 N N . LYS A 1 92 ? 4.375 -5.002 10.751 1.00 65.50 92 LYS A N 1
ATOM 732 C CA . LYS A 1 92 ? 3.944 -5.621 9.502 1.00 65.50 92 LYS A CA 1
ATOM 733 C C . LYS A 1 92 ? 3.402 -4.567 8.540 1.00 65.50 92 LYS A C 1
ATOM 735 O O . LYS A 1 92 ? 2.260 -4.128 8.620 1.00 65.50 92 LYS A O 1
ATOM 740 N N . CYS A 1 93 ? 4.256 -4.146 7.613 1.00 74.44 93 CYS A N 1
ATOM 741 C CA . CYS A 1 93 ? 3.922 -3.167 6.591 1.00 74.44 93 CYS A CA 1
ATOM 742 C C . CYS A 1 93 ? 3.861 -3.836 5.214 1.00 74.44 93 CYS A C 1
ATOM 744 O O . CYS A 1 93 ? 4.870 -4.332 4.715 1.00 74.44 93 CYS A O 1
ATOM 746 N N . ASN A 1 94 ? 2.699 -3.772 4.555 1.00 84.88 94 ASN A N 1
ATOM 747 C CA . ASN A 1 94 ? 2.491 -4.347 3.217 1.00 84.88 94 ASN A CA 1
ATOM 748 C C . ASN A 1 94 ? 3.380 -3.716 2.122 1.00 84.88 94 ASN A C 1
ATOM 750 O O . ASN A 1 94 ? 3.453 -4.247 1.018 1.00 84.88 94 ASN A O 1
ATOM 754 N N . LEU A 1 95 ? 4.101 -2.620 2.411 1.00 86.38 95 LEU A N 1
ATOM 755 C CA . LEU A 1 95 ? 5.173 -2.107 1.540 1.00 86.38 95 LEU A CA 1
ATOM 756 C C . LEU A 1 95 ? 6.307 -3.126 1.333 1.00 86.38 95 LEU A C 1
ATOM 758 O O . LEU A 1 95 ? 7.009 -3.066 0.318 1.00 86.38 95 LEU A O 1
ATOM 762 N N . PHE A 1 96 ? 6.490 -4.060 2.271 1.00 90.50 96 PHE A N 1
ATOM 763 C CA . PHE A 1 96 ? 7.494 -5.120 2.185 1.00 90.50 96 PHE A CA 1
ATOM 764 C C . PHE A 1 96 ? 6.965 -6.422 1.586 1.00 90.50 96 PHE A C 1
ATOM 766 O O . PHE A 1 96 ? 7.724 -7.371 1.434 1.00 90.50 96 PHE A O 1
ATOM 773 N N . THR A 1 97 ? 5.699 -6.468 1.178 1.00 93.19 97 THR A N 1
ATOM 774 C CA . THR A 1 97 ? 5.091 -7.651 0.566 1.00 93.19 97 THR A CA 1
ATOM 775 C C . THR A 1 97 ? 4.911 -7.437 -0.933 1.00 93.19 97 THR A C 1
ATOM 777 O O . THR A 1 97 ? 4.479 -6.372 -1.381 1.00 93.19 97 THR A O 1
ATOM 780 N N . THR A 1 98 ? 5.227 -8.453 -1.730 1.00 94.94 98 THR A N 1
ATOM 781 C CA . THR A 1 98 ? 5.062 -8.444 -3.186 1.00 94.94 98 THR A CA 1
ATOM 782 C C . THR A 1 98 ? 4.112 -9.551 -3.628 1.00 94.94 98 THR A C 1
ATOM 784 O O . THR A 1 98 ? 3.923 -10.548 -2.935 1.00 94.94 98 THR A O 1
ATOM 787 N N . ARG A 1 99 ? 3.468 -9.352 -4.780 1.00 95.06 99 ARG A N 1
ATOM 788 C CA . ARG A 1 99 ? 2.598 -10.328 -5.440 1.00 95.06 99 ARG A CA 1
ATOM 789 C C . ARG A 1 99 ? 3.007 -10.466 -6.898 1.00 95.06 99 ARG A C 1
ATOM 791 O O . ARG A 1 99 ? 3.156 -9.465 -7.599 1.00 95.06 99 ARG A O 1
ATOM 798 N N . CYS A 1 100 ? 3.140 -11.696 -7.376 1.00 96.62 100 CYS A N 1
ATOM 799 C CA . CYS A 1 100 ? 3.377 -11.971 -8.785 1.00 96.62 100 CYS A CA 1
ATOM 800 C C . CYS A 1 100 ? 2.175 -11.570 -9.644 1.00 96.62 100 CYS A C 1
ATOM 802 O O . CYS A 1 100 ? 1.033 -11.895 -9.323 1.00 96.62 100 CYS A O 1
ATOM 804 N N . THR A 1 101 ? 2.448 -10.894 -10.759 1.00 95.12 101 THR A N 1
ATOM 805 C CA . THR A 1 101 ? 1.427 -10.476 -11.732 1.00 95.12 101 THR A CA 1
ATOM 806 C C . THR A 1 101 ? 0.888 -11.633 -12.577 1.00 95.12 101 THR A C 1
ATOM 808 O O . THR A 1 101 ? -0.194 -11.509 -13.137 1.00 95.12 101 THR A O 1
ATOM 811 N N . SER A 1 102 ? 1.615 -12.755 -12.639 1.00 95.81 102 SER A N 1
ATOM 812 C CA . SER A 1 102 ? 1.267 -13.935 -13.439 1.00 95.81 102 SER A CA 1
ATOM 813 C C . SER A 1 102 ? 0.658 -15.054 -12.585 1.00 95.81 102 SER A C 1
ATOM 815 O O . SER A 1 102 ? -0.531 -15.335 -12.692 1.00 95.81 102 SER A O 1
ATOM 817 N N . CYS A 1 103 ? 1.429 -15.654 -11.667 1.00 95.94 103 CYS A N 1
ATOM 818 C CA . CYS A 1 103 ? 0.946 -16.776 -10.846 1.00 95.94 103 CYS A CA 1
ATOM 819 C C . CYS A 1 103 ? 0.266 -16.355 -9.533 1.00 95.94 103 CYS A C 1
ATOM 821 O O . CYS A 1 103 ? -0.268 -17.196 -8.815 1.00 95.94 103 CYS A O 1
ATOM 823 N N . GLY A 1 104 ? 0.316 -15.070 -9.172 1.00 94.81 104 GLY A N 1
ATOM 824 C CA . GLY A 1 104 ? -0.273 -14.574 -7.930 1.00 94.81 104 GLY A CA 1
ATOM 825 C C . GLY A 1 104 ? 0.489 -14.928 -6.651 1.00 94.81 104 GLY A C 1
ATOM 826 O O . GLY A 1 104 ? -0.009 -14.574 -5.587 1.00 94.81 104 GLY A O 1
ATOM 827 N N . PHE A 1 105 ? 1.664 -15.569 -6.732 1.00 96.44 105 PHE A N 1
ATOM 828 C CA . PHE A 1 105 ? 2.510 -15.881 -5.574 1.00 96.44 105 PHE A CA 1
ATOM 829 C C . PHE A 1 105 ? 2.815 -14.630 -4.749 1.00 96.44 105 PHE A C 1
ATOM 831 O O . PHE A 1 105 ? 3.185 -13.599 -5.316 1.00 96.44 105 PHE A O 1
ATOM 838 N N . ILE A 1 106 ? 2.644 -14.727 -3.432 1.00 94.88 106 ILE A N 1
ATOM 839 C CA . ILE A 1 106 ? 2.844 -13.633 -2.481 1.00 94.88 106 ILE A CA 1
ATOM 840 C C . ILE A 1 106 ? 4.027 -13.977 -1.589 1.00 94.88 106 ILE A C 1
ATOM 842 O O . ILE A 1 106 ? 4.088 -15.074 -1.037 1.00 94.88 106 ILE A O 1
ATOM 846 N N . GLU A 1 107 ? 4.933 -13.024 -1.413 1.00 94.12 107 GLU A N 1
ATOM 847 C CA . GLU A 1 107 ? 6.063 -13.173 -0.504 1.00 94.12 107 GLU A CA 1
ATOM 848 C C . GLU A 1 107 ? 6.446 -11.851 0.157 1.00 94.12 107 GLU A C 1
ATOM 850 O O . GLU A 1 107 ? 6.156 -10.762 -0.343 1.00 94.12 107 GLU A O 1
ATOM 855 N N . GLU A 1 108 ? 7.109 -11.950 1.305 1.00 92.38 108 GLU A N 1
ATOM 856 C CA . GLU A 1 108 ? 7.761 -10.807 1.930 1.00 92.38 108 GLU A CA 1
ATOM 857 C C . GLU A 1 108 ? 9.182 -10.659 1.377 1.00 92.38 108 GLU A C 1
ATOM 859 O O . GLU A 1 108 ? 9.962 -11.611 1.322 1.00 92.38 108 GLU A O 1
ATOM 864 N N . ASN A 1 109 ? 9.525 -9.437 0.985 1.00 90.00 109 ASN A N 1
ATOM 865 C CA . ASN A 1 109 ? 10.858 -9.034 0.585 1.00 90.00 109 ASN A CA 1
ATOM 866 C C . ASN A 1 109 ? 11.257 -7.810 1.419 1.00 90.00 109 ASN A C 1
ATOM 868 O O . ASN A 1 109 ? 10.758 -6.701 1.199 1.00 90.00 109 ASN A O 1
ATOM 872 N N . ASN A 1 110 ? 12.194 -8.023 2.344 1.00 90.00 110 ASN A N 1
ATOM 873 C CA . ASN A 1 110 ? 12.786 -6.996 3.203 1.00 90.00 110 ASN A CA 1
ATOM 874 C C . ASN A 1 110 ? 14.164 -6.531 2.698 1.00 90.00 110 ASN A C 1
ATOM 876 O O . ASN A 1 110 ? 14.914 -5.910 3.453 1.00 90.00 110 ASN A O 1
ATOM 880 N N . ASP A 1 111 ? 14.503 -6.811 1.442 1.00 90.81 111 ASP A N 1
ATOM 881 C CA . ASP A 1 111 ? 15.768 -6.409 0.839 1.00 90.81 111 ASP A CA 1
ATOM 882 C C . ASP A 1 111 ? 15.770 -4.899 0.547 1.00 90.81 111 ASP A C 1
ATOM 884 O O . ASP A 1 111 ? 14.729 -4.281 0.263 1.00 90.81 111 ASP A O 1
ATOM 888 N N . SER A 1 112 ? 16.959 -4.306 0.660 1.00 87.62 112 SER A N 1
ATOM 889 C CA . SER A 1 112 ? 17.254 -2.904 0.360 1.00 87.62 112 SER A CA 1
ATOM 890 C C . SER A 1 112 ? 18.596 -2.844 -0.394 1.00 87.62 112 SER A C 1
ATOM 892 O O . SER A 1 112 ? 19.634 -3.169 0.193 1.00 87.62 112 SER A O 1
ATOM 894 N N . PRO A 1 113 ? 18.600 -2.493 -1.694 1.00 91.19 113 PRO A N 1
ATOM 895 C CA . PRO A 1 113 ? 17.424 -2.266 -2.537 1.00 91.19 113 PRO A CA 1
ATOM 896 C C . PRO A 1 113 ? 16.639 -3.565 -2.804 1.00 91.19 113 PRO A C 1
ATOM 898 O O . PRO A 1 113 ? 17.178 -4.660 -2.672 1.00 91.19 113 PRO A O 1
ATOM 901 N N . ILE A 1 114 ? 15.360 -3.456 -3.188 1.00 91.06 114 ILE A N 1
ATOM 902 C CA . ILE A 1 114 ? 14.516 -4.636 -3.485 1.00 91.06 114 ILE A CA 1
ATOM 903 C C . ILE A 1 114 ? 15.010 -5.416 -4.719 1.00 91.06 114 ILE A C 1
ATOM 905 O O . ILE A 1 114 ? 14.848 -6.630 -4.801 1.00 91.06 114 ILE A O 1
ATOM 909 N N . CYS A 1 115 ? 15.622 -4.718 -5.675 1.00 92.44 115 CYS A N 1
ATOM 910 C CA . CYS A 1 115 ? 16.419 -5.294 -6.749 1.00 92.44 115 CYS A CA 1
ATOM 911 C C . CYS A 1 115 ? 17.575 -4.347 -7.082 1.00 92.44 115 CYS A C 1
ATOM 913 O O . CYS A 1 115 ? 17.511 -3.148 -6.798 1.00 92.44 115 CYS A O 1
ATOM 915 N N . GLU A 1 116 ? 18.624 -4.872 -7.710 1.00 92.88 116 GLU A N 1
ATOM 916 C CA . GLU A 1 116 ? 19.837 -4.102 -7.999 1.00 92.88 116 GLU A CA 1
ATOM 917 C C . GLU A 1 116 ? 19.568 -2.881 -8.889 1.00 92.88 116 GLU A C 1
ATOM 919 O O . GLU A 1 116 ? 20.128 -1.812 -8.659 1.00 92.88 116 GLU A O 1
ATOM 924 N N . ALA A 1 117 ? 18.649 -2.995 -9.852 1.00 90.81 117 ALA A N 1
ATOM 925 C CA . ALA A 1 117 ? 18.323 -1.904 -10.769 1.00 90.81 117 ALA A CA 1
ATOM 926 C C . ALA A 1 117 ? 17.717 -0.670 -10.077 1.00 90.81 117 ALA A C 1
ATOM 928 O O . ALA A 1 117 ? 17.778 0.429 -10.626 1.00 90.81 117 ALA A O 1
ATOM 929 N N . LEU A 1 118 ? 17.150 -0.842 -8.877 1.00 90.31 118 LEU A N 1
ATOM 930 C CA . LEU A 1 118 ? 16.573 0.233 -8.066 1.00 90.31 118 LEU A CA 1
ATOM 931 C C . LEU A 1 118 ? 17.579 0.861 -7.092 1.00 90.31 118 LEU A C 1
ATOM 933 O O . LEU A 1 118 ? 17.226 1.806 -6.388 1.00 90.31 118 LEU A O 1
ATOM 937 N N . ARG A 1 119 ? 18.829 0.384 -7.052 1.00 89.50 119 ARG A N 1
ATOM 938 C CA . ARG A 1 119 ? 19.874 0.969 -6.206 1.00 89.50 119 ARG A CA 1
ATOM 939 C C . ARG A 1 119 ? 20.030 2.461 -6.498 1.00 89.50 119 ARG A C 1
ATOM 941 O O . ARG A 1 119 ? 20.189 2.854 -7.650 1.00 89.50 119 ARG A O 1
ATOM 948 N N . ASN A 1 120 ? 20.043 3.271 -5.437 1.00 83.25 120 ASN A N 1
ATOM 949 C CA . ASN A 1 120 ? 20.187 4.729 -5.507 1.00 83.25 120 ASN A CA 1
ATOM 950 C C . ASN A 1 120 ? 19.141 5.401 -6.415 1.00 83.25 120 ASN A C 1
ATOM 952 O O . ASN A 1 120 ? 19.441 6.402 -7.055 1.00 83.25 120 ASN A O 1
ATOM 956 N N . ARG A 1 121 ? 17.930 4.838 -6.506 1.00 80.19 121 ARG A N 1
ATOM 957 C CA . ARG A 1 121 ? 16.820 5.427 -7.258 1.00 80.19 121 ARG A CA 1
ATOM 958 C C . ARG A 1 121 ? 15.645 5.753 -6.355 1.00 80.19 121 ARG A C 1
ATOM 960 O O . ARG A 1 121 ? 15.467 5.190 -5.279 1.00 80.19 121 ARG A O 1
ATOM 967 N N . GLY A 1 122 ? 14.797 6.640 -6.861 1.00 74.81 122 GLY A N 1
ATOM 968 C CA . GLY A 1 122 ? 13.517 6.972 -6.257 1.00 74.81 122 GLY A CA 1
ATOM 969 C C . GLY A 1 122 ? 13.517 8.248 -5.415 1.00 74.81 122 GLY A C 1
ATOM 970 O O . GLY A 1 122 ? 12.489 8.581 -4.825 1.00 74.81 122 GLY A O 1
ATOM 971 N N . LEU A 1 123 ? 14.619 9.004 -5.368 1.00 76.75 123 LEU A N 1
ATOM 972 C CA . LEU A 1 123 ? 14.602 10.301 -4.699 1.00 76.75 123 LEU A CA 1
ATOM 973 C C . LEU A 1 123 ? 13.652 11.278 -5.429 1.00 76.75 123 LEU A C 1
ATOM 975 O O . LEU A 1 123 ? 13.634 11.311 -6.665 1.00 76.75 123 LEU A O 1
ATOM 979 N N . PRO A 1 124 ? 12.876 12.105 -4.695 1.00 69.94 124 PRO A N 1
ATOM 980 C CA . PRO A 1 124 ? 11.896 13.022 -5.290 1.00 69.94 124 PRO A CA 1
ATOM 98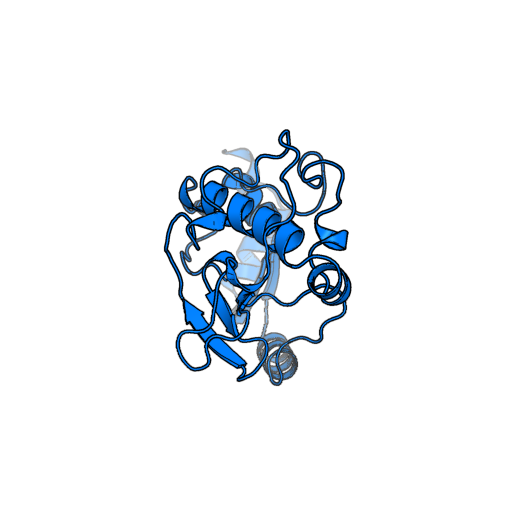1 C C . PRO A 1 124 ? 12.485 14.058 -6.258 1.00 69.94 124 PRO A C 1
ATOM 983 O O . PRO A 1 124 ? 11.754 14.603 -7.076 1.00 69.94 124 PRO A O 1
ATOM 986 N N . ASN A 1 125 ? 13.790 14.327 -6.178 1.00 68.38 125 ASN A N 1
ATOM 987 C CA . ASN A 1 125 ? 14.464 15.347 -6.988 1.00 68.38 125 ASN A CA 1
ATOM 988 C C . ASN A 1 125 ? 15.257 14.761 -8.165 1.00 68.38 125 ASN A C 1
ATOM 990 O O . ASN A 1 125 ? 15.880 15.505 -8.918 1.00 68.38 125 ASN A O 1
ATOM 994 N N . GLU A 1 126 ? 15.251 13.440 -8.336 1.00 68.44 126 GLU A N 1
ATOM 995 C CA . GLU A 1 126 ? 16.004 12.770 -9.394 1.00 68.44 126 GLU A CA 1
ATOM 996 C C . GLU A 1 126 ? 15.078 12.366 -10.533 1.00 68.44 126 GLU A C 1
ATOM 998 O O . GLU A 1 126 ? 14.032 11.764 -10.298 1.00 68.44 126 GLU A O 1
ATOM 1003 N N . SER A 1 127 ? 15.474 12.649 -11.772 1.00 64.56 127 SER A N 1
ATOM 1004 C CA . SER A 1 127 ? 14.830 12.078 -12.957 1.00 64.56 127 SER A CA 1
ATOM 1005 C C . SER A 1 127 ? 15.512 10.751 -13.281 1.00 64.56 127 SER A C 1
ATOM 1007 O O . SER A 1 127 ? 16.642 10.732 -13.763 1.00 64.56 127 SER A O 1
ATOM 1009 N N . GLY A 1 128 ? 14.851 9.640 -12.958 1.00 67.75 128 GLY A N 1
ATOM 1010 C CA . GLY A 1 128 ? 15.337 8.305 -13.296 1.00 67.75 128 GLY A CA 1
ATOM 1011 C C . GLY A 1 128 ? 15.137 7.992 -14.780 1.00 67.75 128 GLY A C 1
ATOM 1012 O O . GLY A 1 128 ? 14.135 8.384 -15.373 1.00 67.75 128 GLY A O 1
ATOM 1013 N N . THR A 1 129 ? 16.081 7.270 -15.383 1.00 79.50 129 THR A N 1
ATOM 1014 C CA . THR A 1 129 ? 15.866 6.610 -16.681 1.00 79.50 129 THR A CA 1
ATOM 1015 C C . THR A 1 129 ? 14.972 5.383 -16.514 1.00 79.50 129 THR A C 1
ATOM 1017 O O . THR A 1 129 ? 15.094 4.687 -15.506 1.00 79.50 129 THR A O 1
ATOM 1020 N N . GLU A 1 130 ? 14.110 5.094 -17.491 1.00 87.25 130 GLU A N 1
ATOM 1021 C CA . GLU A 1 130 ? 13.236 3.911 -17.462 1.00 87.25 130 GLU A CA 1
ATOM 1022 C C . GLU A 1 130 ? 14.069 2.622 -17.324 1.00 87.25 130 GLU A C 1
ATOM 1024 O O . GLU A 1 130 ? 15.000 2.381 -18.098 1.00 87.25 130 GLU A O 1
ATOM 1029 N N . ILE A 1 131 ? 13.735 1.793 -16.334 1.00 90.44 131 ILE A N 1
ATOM 1030 C CA . ILE A 1 131 ? 14.350 0.482 -16.108 1.00 90.44 131 ILE A CA 1
ATOM 1031 C C . ILE A 1 131 ? 13.606 -0.558 -16.950 1.00 90.44 131 ILE A C 1
ATOM 1033 O O . ILE A 1 131 ? 12.374 -0.603 -16.963 1.00 90.44 131 ILE A O 1
ATOM 1037 N N . ALA A 1 132 ? 14.341 -1.438 -17.630 1.00 93.38 132 ALA A N 1
ATOM 1038 C CA . ALA A 1 132 ? 13.726 -2.525 -18.381 1.00 93.38 132 ALA A CA 1
ATOM 1039 C C . ALA A 1 132 ? 13.015 -3.516 -17.441 1.00 93.38 132 ALA A C 1
ATOM 1041 O O . ALA A 1 132 ? 13.524 -3.862 -16.379 1.00 93.38 132 ALA A O 1
ATOM 1042 N N . ILE A 1 133 ? 11.862 -4.047 -17.866 1.00 92.56 133 ILE A N 1
ATOM 1043 C CA . ILE A 1 133 ? 11.025 -4.945 -17.043 1.00 92.56 133 ILE A CA 1
ATOM 1044 C C . ILE A 1 133 ? 11.799 -6.159 -16.508 1.00 92.56 133 ILE A C 1
ATOM 1046 O O . ILE A 1 133 ? 11.558 -6.591 -15.386 1.00 92.56 133 ILE A O 1
ATOM 1050 N N . LYS A 1 134 ? 12.745 -6.690 -17.288 1.00 92.75 134 LYS A N 1
ATOM 1051 C CA . LYS A 1 134 ? 13.594 -7.827 -16.898 1.00 92.75 134 LYS A CA 1
ATOM 1052 C C . LYS A 1 134 ? 14.508 -7.544 -15.695 1.00 92.75 134 LYS A C 1
ATOM 1054 O O . LYS A 1 134 ? 14.929 -8.487 -15.039 1.00 92.75 134 LYS A O 1
ATOM 1059 N N . ASP A 1 135 ? 14.811 -6.272 -15.434 1.00 94.62 135 ASP A N 1
ATOM 1060 C CA . ASP A 1 135 ? 15.710 -5.829 -14.364 1.00 94.62 135 ASP A CA 1
ATOM 1061 C C . ASP A 1 135 ? 14.920 -5.362 -13.117 1.00 94.62 135 ASP A C 1
ATOM 1063 O O . ASP A 1 135 ? 15.493 -5.066 -12.064 1.00 94.62 135 ASP A O 1
ATOM 1067 N N . LEU A 1 136 ? 13.586 -5.311 -13.218 1.00 95.31 136 LEU A N 1
ATOM 1068 C CA . LEU A 1 136 ? 12.676 -5.046 -12.103 1.00 95.31 136 LEU A CA 1
ATOM 1069 C C . LEU A 1 136 ? 12.464 -6.304 -11.240 1.00 95.31 136 LEU A C 1
ATOM 1071 O O . LEU A 1 136 ? 12.803 -7.411 -11.661 1.00 95.31 136 LEU A O 1
ATOM 1075 N N . PRO A 1 137 ? 11.886 -6.167 -10.029 1.00 95.44 137 PRO A N 1
ATOM 1076 C CA . PRO A 1 137 ? 11.652 -7.305 -9.147 1.00 95.44 137 PRO A CA 1
ATOM 1077 C C . PRO A 1 137 ? 10.858 -8.430 -9.833 1.00 95.44 137 PRO A C 1
ATOM 1079 O O . PRO A 1 137 ? 9.756 -8.210 -10.351 1.00 95.44 137 PRO A O 1
ATOM 1082 N N . SER A 1 138 ? 11.403 -9.647 -9.798 1.00 95.81 138 SER A N 1
ATOM 1083 C CA . SER A 1 138 ? 10.825 -10.839 -10.420 1.00 95.81 138 SER A CA 1
ATOM 1084 C C . SER A 1 138 ? 10.358 -11.863 -9.383 1.00 95.81 138 SER A C 1
ATOM 1086 O O . SER A 1 138 ? 10.797 -11.891 -8.234 1.00 95.81 138 SER A O 1
ATOM 1088 N N . CYS A 1 139 ? 9.410 -12.704 -9.786 1.00 96.06 139 CYS A N 1
ATOM 1089 C CA . CYS A 1 139 ? 8.830 -13.733 -8.935 1.00 96.06 139 CYS A CA 1
ATOM 1090 C C . CYS A 1 139 ? 9.780 -14.920 -8.790 1.00 96.06 139 CYS A C 1
ATOM 1092 O O . CYS A 1 139 ? 10.209 -15.494 -9.790 1.00 96.06 139 CYS A O 1
ATOM 1094 N N . ARG A 1 140 ? 10.002 -15.392 -7.560 1.00 93.75 140 ARG A N 1
ATOM 1095 C CA . ARG A 1 140 ? 10.856 -16.565 -7.314 1.00 93.75 140 ARG A CA 1
ATOM 1096 C C . ARG A 1 140 ? 10.319 -17.881 -7.896 1.00 93.75 140 ARG A C 1
ATOM 1098 O O . ARG A 1 140 ? 11.105 -18.794 -8.117 1.00 93.75 140 ARG A O 1
ATOM 1105 N N . GLN A 1 141 ? 9.014 -17.986 -8.170 1.00 95.31 141 GLN A N 1
ATOM 1106 C CA . GLN A 1 141 ? 8.403 -19.205 -8.725 1.00 95.31 141 GLN A CA 1
ATOM 1107 C C . GLN A 1 141 ? 8.391 -19.253 -10.257 1.00 95.31 141 GLN A C 1
ATOM 1109 O O . GLN A 1 141 ? 8.633 -20.306 -10.835 1.00 95.31 141 GLN A O 1
ATOM 1114 N N . CYS A 1 142 ? 8.080 -18.137 -10.921 1.00 95.88 142 CYS A N 1
ATOM 1115 C CA . CYS A 1 142 ? 7.856 -18.114 -12.374 1.00 95.88 142 CYS A CA 1
ATOM 1116 C C . CYS A 1 142 ? 8.637 -17.023 -13.116 1.00 95.88 142 CYS A C 1
ATOM 1118 O O . CYS A 1 142 ? 8.422 -16.831 -14.309 1.00 95.88 142 CYS A O 1
ATOM 1120 N N . GLN A 1 143 ? 9.494 -16.269 -12.418 1.00 95.06 143 GLN A N 1
ATOM 1121 C CA . GLN A 1 143 ? 10.325 -15.182 -12.958 1.00 95.06 143 GLN A CA 1
ATOM 1122 C C . GLN A 1 143 ? 9.558 -14.027 -13.626 1.00 95.06 143 GLN A C 1
ATOM 1124 O O . GLN A 1 143 ? 10.162 -13.088 -14.133 1.00 95.06 143 GLN A O 1
ATOM 1129 N N . SER A 1 144 ? 8.223 -14.040 -13.581 1.00 95.94 144 SER A N 1
ATOM 1130 C CA . SER A 1 144 ? 7.396 -12.927 -14.050 1.00 95.94 1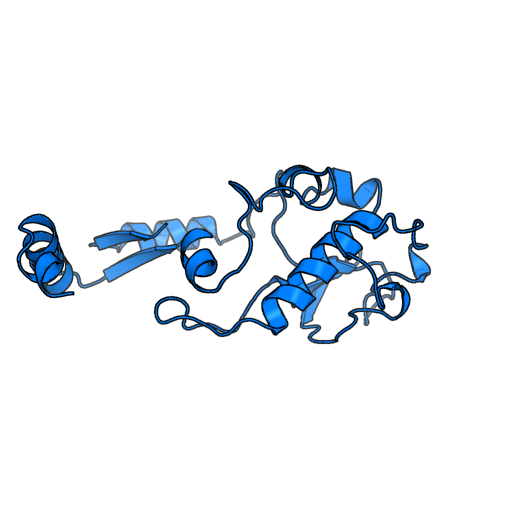44 SER A CA 1
ATOM 1131 C C . SER A 1 144 ? 7.512 -11.723 -13.117 1.00 95.94 144 SER A C 1
ATOM 1133 O O . SER A 1 144 ? 7.788 -11.876 -11.926 1.00 95.94 144 SER A O 1
ATOM 1135 N N . LEU A 1 145 ? 7.228 -10.534 -13.646 1.00 96.88 145 LEU A N 1
ATOM 1136 C CA . LEU A 1 145 ? 7.220 -9.281 -12.894 1.00 96.88 145 LEU A CA 1
ATOM 1137 C C . LEU A 1 145 ? 6.344 -9.392 -11.637 1.00 96.88 145 LEU A C 1
ATOM 1139 O O . LEU A 1 145 ? 5.192 -9.843 -11.698 1.00 96.88 145 LEU A O 1
ATOM 1143 N N . VAL A 1 146 ? 6.868 -8.959 -10.494 1.00 97.12 146 VAL A N 1
ATOM 1144 C CA . VAL A 1 146 ? 6.054 -8.767 -9.290 1.00 97.12 146 VAL A CA 1
ATOM 1145 C C . VAL A 1 146 ? 5.626 -7.310 -9.169 1.00 97.12 146 VAL A C 1
ATOM 1147 O O . VAL A 1 146 ? 6.237 -6.397 -9.726 1.00 97.12 146 VAL A O 1
ATOM 1150 N N . ARG A 1 147 ? 4.561 -7.092 -8.407 1.00 95.94 147 ARG A N 1
ATOM 1151 C CA . ARG A 1 147 ? 4.098 -5.776 -7.966 1.00 95.94 147 ARG A CA 1
ATOM 1152 C C . ARG A 1 147 ? 4.041 -5.726 -6.439 1.00 95.94 147 ARG A C 1
ATOM 1154 O O . ARG A 1 147 ? 3.978 -6.785 -5.808 1.00 95.94 147 ARG A O 1
ATOM 1161 N N . PRO A 1 148 ? 3.998 -4.538 -5.822 1.00 95.00 148 PRO A N 1
ATOM 1162 C CA . PRO A 1 148 ? 3.650 -4.412 -4.411 1.00 95.00 148 PRO A CA 1
ATOM 1163 C C . PRO A 1 148 ? 2.299 -5.077 -4.119 1.00 95.00 148 PRO A C 1
ATOM 1165 O O . PRO A 1 148 ? 1.337 -4.917 -4.881 1.00 95.00 148 PRO A O 1
ATOM 1168 N N . HIS A 1 149 ? 2.212 -5.811 -3.010 1.00 94.12 149 HIS A N 1
ATOM 1169 C CA . HIS A 1 149 ? 0.979 -6.443 -2.540 1.00 94.12 149 HIS A CA 1
ATOM 1170 C C . HIS A 1 149 ? 0.119 -5.434 -1.767 1.00 94.12 149 HIS A C 1
ATOM 1172 O O . HIS A 1 149 ? -0.132 -5.547 -0.570 1.00 94.12 149 HIS A O 1
ATOM 1178 N N . ILE A 1 150 ? -0.288 -4.390 -2.482 1.00 90.75 150 ILE A N 1
ATOM 1179 C CA . ILE A 1 150 ? -1.074 -3.266 -1.982 1.00 90.75 150 ILE A CA 1
ATOM 1180 C C . ILE A 1 150 ? -2.286 -3.124 -2.891 1.00 90.75 150 ILE A C 1
ATOM 1182 O O . ILE A 1 150 ? -2.138 -3.191 -4.112 1.00 90.75 150 ILE A O 1
ATOM 1186 N N . VAL A 1 151 ? -3.459 -2.925 -2.287 1.00 90.75 151 VAL A N 1
ATOM 1187 C CA . VAL A 1 151 ? -4.682 -2.597 -3.024 1.00 90.75 151 VAL A CA 1
ATOM 1188 C C . VAL A 1 151 ? -4.514 -1.202 -3.616 1.00 90.75 151 VAL A C 1
ATOM 1190 O O . VAL A 1 151 ? -4.318 -0.228 -2.885 1.00 90.75 151 VAL A O 1
ATOM 1193 N N . TRP A 1 152 ? -4.533 -1.118 -4.940 1.00 92.50 152 TRP A N 1
ATOM 1194 C CA . TRP A 1 152 ? -4.429 0.139 -5.669 1.00 92.50 152 TRP A CA 1
ATOM 1195 C C . TRP A 1 152 ? -5.782 0.825 -5.837 1.00 92.50 152 TRP A C 1
ATOM 1197 O O . TRP A 1 152 ? -6.842 0.211 -5.728 1.00 92.50 152 TRP A O 1
ATOM 1207 N N . PHE A 1 153 ? -5.751 2.123 -6.135 1.00 89.00 153 PHE A N 1
ATOM 1208 C CA . PHE A 1 153 ? -6.953 2.853 -6.513 1.00 89.00 153 PHE A CA 1
ATOM 1209 C C . PHE A 1 153 ? -7.556 2.231 -7.776 1.00 89.00 153 PHE A C 1
ATOM 1211 O O . PHE A 1 153 ? -6.858 1.984 -8.762 1.00 89.00 153 PHE A O 1
ATOM 1218 N N . GLY A 1 154 ? -8.861 1.967 -7.721 1.00 89.19 154 GLY A N 1
ATOM 1219 C CA . GLY A 1 154 ? -9.593 1.255 -8.767 1.00 89.19 154 GLY A CA 1
ATOM 1220 C C . GLY A 1 154 ? -9.580 -0.272 -8.630 1.00 89.19 154 GLY A C 1
ATOM 1221 O O . GLY A 1 154 ? -10.274 -0.935 -9.394 1.00 89.19 154 GLY A O 1
ATOM 1222 N N . GLU A 1 155 ? -8.849 -0.844 -7.667 1.00 90.81 155 GLU A N 1
ATOM 1223 C CA . GLU A 1 155 ? -8.946 -2.270 -7.345 1.00 90.81 155 GLU A CA 1
ATOM 1224 C C . GLU A 1 155 ? -9.994 -2.541 -6.267 1.00 90.81 155 GLU A C 1
ATOM 1226 O O . GLU A 1 155 ? -10.230 -1.731 -5.369 1.00 90.81 155 GLU A O 1
ATOM 1231 N N . SER A 1 156 ? -10.607 -3.720 -6.344 1.00 88.19 156 SER A N 1
ATOM 1232 C CA . SER A 1 156 ? -11.449 -4.229 -5.264 1.00 88.19 156 SER A CA 1
ATOM 1233 C C . SER A 1 156 ? -10.590 -4.688 -4.088 1.00 88.19 156 SER A C 1
ATOM 1235 O O . SER A 1 156 ? -9.470 -5.175 -4.269 1.00 88.19 156 SER A O 1
ATOM 1237 N N . LEU A 1 157 ? -11.135 -4.568 -2.878 1.00 86.69 157 LEU A N 1
ATOM 1238 C CA . LEU A 1 157 ? -10.556 -5.210 -1.701 1.00 86.69 157 LEU A CA 1
ATOM 1239 C C . LEU A 1 157 ? -10.534 -6.735 -1.882 1.00 86.69 157 LEU A C 1
ATOM 1241 O O . LEU A 1 157 ? -11.268 -7.295 -2.700 1.00 86.69 157 LEU A O 1
ATOM 1245 N N . TRP A 1 158 ? -9.682 -7.409 -1.110 1.00 83.25 158 TRP A N 1
ATOM 1246 C CA . TRP A 1 158 ? -9.600 -8.867 -1.145 1.00 83.25 158 TRP A CA 1
ATOM 1247 C C . TRP A 1 158 ? -10.955 -9.503 -0.789 1.00 83.25 158 TRP A C 1
ATOM 1249 O O . TRP A 1 158 ? -11.629 -9.011 0.121 1.00 83.25 158 TRP A O 1
ATOM 1259 N N . PRO A 1 159 ? -11.349 -10.603 -1.457 1.00 85.50 159 PRO A N 1
ATOM 1260 C CA . PRO A 1 159 ? -12.585 -11.309 -1.130 1.00 85.50 159 PRO A CA 1
ATOM 1261 C C . PRO A 1 159 ? -12.637 -11.701 0.352 1.00 85.50 159 PRO A C 1
ATOM 1263 O O . PRO A 1 159 ? -11.617 -12.094 0.924 1.00 85.50 159 PRO A O 1
ATOM 1266 N N . GLY A 1 160 ? -13.806 -11.604 0.984 1.00 86.94 160 GLY A N 1
ATOM 1267 C CA . GLY A 1 160 ? -13.971 -11.940 2.399 1.00 86.94 160 GLY A CA 1
ATOM 1268 C C . GLY A 1 160 ? -13.569 -10.823 3.367 1.00 86.94 160 GLY A C 1
ATOM 1269 O O . GLY A 1 160 ? -13.809 -10.955 4.564 1.00 86.94 160 GLY A O 1
ATOM 1270 N N . VAL A 1 161 ? -12.914 -9.747 2.908 1.00 89.12 161 VAL A N 1
ATOM 1271 C CA . VAL A 1 161 ? -12.514 -8.640 3.795 1.00 89.12 161 VAL A CA 1
ATOM 1272 C C . VAL A 1 161 ? -13.717 -7.801 4.201 1.00 89.12 161 VAL A C 1
ATOM 1274 O O . VAL A 1 161 ? -13.829 -7.467 5.375 1.00 89.12 161 VAL A O 1
ATOM 1277 N N . MET A 1 162 ? -14.614 -7.484 3.266 1.00 88.75 162 MET A N 1
ATOM 1278 C CA . MET A 1 162 ? -15.812 -6.698 3.578 1.00 88.75 162 MET A CA 1
ATOM 1279 C C . MET A 1 162 ? -16.747 -7.465 4.507 1.00 88.75 162 MET A C 1
ATOM 1281 O O . MET A 1 162 ? -17.211 -6.908 5.489 1.00 88.75 162 MET A O 1
ATOM 1285 N N . GLU A 1 163 ? -16.923 -8.763 4.270 1.00 91.75 163 GLU A N 1
ATOM 1286 C CA . GLU A 1 163 ? -17.743 -9.637 5.103 1.00 91.75 163 GLU A CA 1
ATOM 1287 C C . GLU A 1 163 ? -17.203 -9.716 6.538 1.00 91.75 163 GLU A C 1
ATOM 1289 O O . GLU A 1 163 ? -17.969 -9.635 7.494 1.00 91.75 163 GLU A O 1
ATOM 1294 N N . LYS A 1 164 ? -15.875 -9.804 6.702 1.00 89.88 164 LYS A N 1
ATOM 1295 C CA . LYS A 1 164 ? -15.229 -9.739 8.023 1.00 89.88 164 LYS A CA 1
ATOM 1296 C C . LYS A 1 164 ? -15.406 -8.377 8.683 1.00 89.88 164 LYS A C 1
ATOM 1298 O O . LYS A 1 164 ? -15.665 -8.319 9.878 1.00 89.88 164 LYS A O 1
ATOM 1303 N N . ILE A 1 165 ? -15.250 -7.287 7.929 1.00 90.50 165 ILE A N 1
ATOM 1304 C CA . ILE A 1 165 ? -15.475 -5.933 8.451 1.00 90.50 165 ILE A CA 1
ATOM 1305 C C . ILE A 1 165 ? -16.916 -5.808 8.946 1.00 90.50 165 ILE A C 1
ATOM 1307 O O . ILE A 1 165 ? -17.123 -5.354 10.066 1.00 90.50 165 ILE A O 1
ATOM 1311 N N . ASP A 1 166 ? -17.893 -6.250 8.159 1.00 91.25 166 ASP A N 1
ATOM 1312 C CA . ASP A 1 166 ? -19.308 -6.199 8.523 1.00 91.25 166 ASP A CA 1
ATOM 1313 C C . ASP A 1 166 ? -19.606 -7.056 9.760 1.00 91.25 166 ASP A C 1
ATOM 1315 O O . ASP A 1 166 ? -20.334 -6.621 10.653 1.00 91.25 166 ASP A O 1
ATOM 1319 N N . GLU A 1 167 ? -19.000 -8.241 9.870 1.00 93.06 167 GLU A N 1
ATOM 1320 C CA . GLU A 1 167 ? -19.118 -9.092 11.055 1.00 93.06 167 GLU A CA 1
ATOM 1321 C C . GLU A 1 167 ? -18.570 -8.400 12.314 1.00 93.06 167 GLU A C 1
ATOM 1323 O O . GLU A 1 167 ? -19.269 -8.335 13.330 1.00 93.06 167 GLU A O 1
ATOM 1328 N N . GLU A 1 168 ? -17.366 -7.829 12.253 1.00 91.88 168 GLU A N 1
ATOM 1329 C CA . GLU A 1 168 ? -16.759 -7.115 13.385 1.00 91.88 168 GLU A CA 1
ATOM 1330 C C . GLU A 1 168 ? -17.555 -5.856 13.753 1.00 91.88 168 GLU A C 1
ATOM 1332 O O . GLU A 1 168 ? -17.818 -5.598 14.930 1.00 91.88 168 GLU A O 1
ATOM 1337 N N . LEU A 1 169 ? -18.017 -5.097 12.755 1.00 92.62 169 LEU A N 1
ATOM 1338 C CA . LEU A 1 169 ? -18.858 -3.920 12.967 1.00 92.62 169 LEU A CA 1
ATOM 1339 C C . LEU A 1 169 ? -20.213 -4.283 13.580 1.00 92.62 169 LEU A C 1
ATOM 1341 O O . LEU A 1 169 ? -20.698 -3.545 14.435 1.00 92.62 169 LEU A O 1
ATOM 1345 N N . SER A 1 170 ? -20.807 -5.421 13.210 1.00 93.12 170 SER A N 1
ATOM 1346 C CA . SER A 1 170 ? -22.089 -5.871 13.771 1.00 93.12 170 SER A CA 1
ATOM 1347 C C . SER A 1 170 ? -22.011 -6.212 15.264 1.00 93.12 170 SER A C 1
ATOM 1349 O O . SER A 1 170 ? -23.006 -6.114 15.982 1.00 93.12 170 SER A O 1
ATOM 1351 N N . ARG A 1 171 ? -20.821 -6.595 15.741 1.00 93.06 171 ARG A N 1
ATOM 1352 C CA . ARG A 1 171 ? -20.547 -6.966 17.138 1.00 93.06 171 ARG A CA 1
ATOM 1353 C C . ARG A 1 171 ? -19.951 -5.817 17.949 1.00 93.06 171 ARG A C 1
ATOM 1355 O O . ARG A 1 171 ? -19.787 -5.952 19.160 1.00 93.06 171 ARG A O 1
ATOM 1362 N N . CYS A 1 172 ? -19.578 -4.726 17.290 1.00 94.50 172 CYS A N 1
ATOM 1363 C CA . CYS A 1 172 ? -18.902 -3.586 17.884 1.00 94.50 172 CYS A CA 1
ATOM 1364 C C . CYS A 1 172 ? -19.873 -2.739 18.716 1.00 94.50 172 CYS A C 1
ATOM 1366 O O . CYS A 1 172 ? -20.906 -2.293 18.220 1.00 94.50 172 CYS A O 1
ATOM 1368 N N . ASP A 1 173 ? -19.507 -2.441 19.964 1.00 94.44 173 ASP A N 1
ATOM 1369 C CA . ASP A 1 173 ? -20.248 -1.514 20.831 1.00 94.44 173 ASP A CA 1
ATOM 1370 C C . ASP A 1 173 ? -19.546 -0.153 20.995 1.00 94.44 173 ASP A C 1
ATOM 1372 O O . ASP A 1 173 ? -20.130 0.791 21.535 1.00 94.44 173 ASP A O 1
ATOM 1376 N N . LEU A 1 174 ? -18.328 -0.012 20.452 1.00 93.38 174 LEU A N 1
ATOM 1377 C CA . LEU A 1 174 ? -17.622 1.262 20.336 1.00 93.38 174 LEU A CA 1
ATOM 1378 C C . LEU A 1 174 ? -16.710 1.317 19.100 1.00 93.38 174 LEU A C 1
ATOM 1380 O O . LEU A 1 174 ? -15.672 0.661 19.052 1.00 93.38 174 LEU A O 1
ATOM 1384 N N . PHE A 1 175 ? -17.058 2.169 18.134 1.00 92.75 175 PHE A N 1
ATOM 1385 C CA . PHE A 1 175 ? -16.268 2.389 16.920 1.00 92.75 175 PHE A CA 1
ATOM 1386 C C . PHE A 1 175 ? -15.447 3.680 17.020 1.00 92.75 175 PHE A C 1
ATOM 1388 O O . PHE A 1 175 ? -16.000 4.767 17.212 1.00 92.75 175 PHE A O 1
ATOM 1395 N N . LEU A 1 176 ? -14.126 3.573 16.886 1.00 91.06 176 LEU A N 1
ATOM 1396 C CA . LEU A 1 176 ? -13.193 4.695 16.970 1.00 91.06 176 LEU A CA 1
ATOM 1397 C C . LEU A 1 176 ? -12.559 4.963 15.609 1.00 91.06 176 LEU A C 1
ATOM 1399 O O . LEU A 1 176 ? -11.955 4.077 15.017 1.00 91.06 176 LEU A O 1
ATOM 1403 N N . VAL A 1 177 ? -12.636 6.211 15.147 1.00 89.56 177 VAL A N 1
ATOM 1404 C CA . VAL A 1 177 ? -11.926 6.664 13.945 1.00 89.56 177 VAL A CA 1
ATOM 1405 C C . VAL A 1 177 ? -10.750 7.526 14.375 1.00 89.56 177 VAL A C 1
ATOM 1407 O O . VAL A 1 177 ? -10.938 8.639 14.872 1.00 89.56 177 VAL A O 1
ATOM 1410 N N . VAL A 1 178 ? -9.538 7.013 14.183 1.00 83.88 178 VAL A N 1
ATOM 1411 C CA . VAL A 1 178 ? -8.289 7.717 14.485 1.00 83.88 178 VAL A CA 1
ATOM 1412 C C . VAL A 1 178 ? -7.664 8.133 13.163 1.00 83.88 178 VAL A C 1
ATOM 1414 O O . VAL A 1 178 ? -7.340 7.288 12.329 1.00 83.88 178 VAL A O 1
ATOM 1417 N N . ARG A 1 179 ? -7.552 9.442 12.940 1.00 75.19 179 ARG A N 1
ATOM 1418 C CA . ARG A 1 179 ? -6.977 9.976 11.704 1.00 75.19 179 ARG A CA 1
ATOM 1419 C C . ARG A 1 179 ? -5.481 10.117 11.818 1.00 75.19 179 ARG A C 1
ATOM 1421 O O . ARG A 1 179 ? -5.033 10.731 12.804 1.00 75.19 179 ARG A O 1
#

Foldseek 3Di:
DPPQCPPPVSVVVVVLVVPWPAEAEAEDCVLCVVQVQQHQDDPRQDQQNDGPQVLLDPVNCVVAVQLSLLQLQVNLVVVVVTDRDPRGPDPDDLSQWKAAPPPRDIDGHNDVNSFPVSVPGNHSPDDDDGDDQQRADADPPPRGHIDRPDQGVVGDDDPPPVVVVVVSVVSGSHYHYHD